Protein AF-A0A957P2L1-F1 (afdb_monomer_lite)

Radius of gyration: 24.69 Å; chains: 1; bounding box: 43×29×68 Å

Sequence (111 aa):
AMMGDMADEAMRNMAAAGVDVEVLMRKGASAAQQLGALTSTPEYDALMNSGLLDARALGMLANLGQAMRNSQSQPVRPLGPLGLFSAMRDPDVQKALGFLMNFAKELGKTL

pLDDT: mean 86.18, std 6.45, range [72.19, 96.56]

Foldseek 3Di:
DVVVVVVVVVVVVCVVVVHDVVVVVVVVVVVVVVVVVCCPDPVVVCCVVVCCPPPVVVVVVVVVVVVVVVVVVDDDDDADPVSVVVCCVDPVSVVVVVVVVVVVVVVVVVD

Structure (mmCIF, N/CA/C/O backbone):
data_AF-A0A957P2L1-F1
#
_entry.id   AF-A0A957P2L1-F1
#
loop_
_atom_site.group_PDB
_atom_site.id
_atom_site.type_symbol
_atom_site.label_atom_id
_atom_site.label_alt_id
_atom_site.label_comp_id
_atom_site.label_asym_id
_atom_site.label_entity_id
_atom_site.label_seq_id
_atom_site.pdbx_PDB_ins_code
_atom_site.Cartn_x
_atom_site.Cartn_y
_atom_site.Cartn_z
_atom_site.occupancy
_atom_site.B_iso_or_equiv
_atom_site.auth_seq_id
_atom_site.auth_comp_id
_atom_site.auth_asym_id
_atom_site.auth_atom_id
_atom_site.pdbx_PDB_model_num
ATOM 1 N N . ALA A 1 1 ? 9.455 -15.613 -46.716 1.00 72.19 1 ALA A N 1
ATOM 2 C CA . ALA A 1 1 ? 8.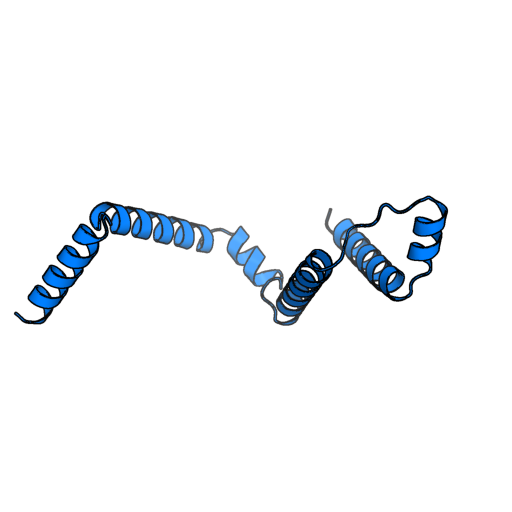275 -14.933 -47.283 1.00 72.19 1 ALA A CA 1
ATOM 3 C C . ALA A 1 1 ? 7.168 -14.811 -46.234 1.00 72.19 1 ALA A C 1
ATOM 5 O O . ALA A 1 1 ? 7.007 -13.721 -45.718 1.00 72.19 1 ALA A O 1
ATOM 6 N N . MET A 1 2 ? 6.563 -15.915 -45.770 1.00 76.12 2 MET A N 1
ATOM 7 C CA . MET A 1 2 ? 5.425 -15.919 -44.818 1.00 76.12 2 MET A CA 1
ATOM 8 C C . MET A 1 2 ? 5.570 -15.035 -43.559 1.00 76.12 2 MET A C 1
ATOM 10 O O . MET A 1 2 ? 4.617 -14.390 -43.144 1.00 76.12 2 MET A O 1
ATOM 14 N N . MET A 1 3 ? 6.756 -14.988 -42.941 1.00 76.44 3 MET A N 1
ATOM 15 C CA . MET A 1 3 ? 6.983 -14.217 -41.707 1.00 76.44 3 MET A CA 1
ATOM 16 C C . MET A 1 3 ? 7.055 -12.698 -41.948 1.00 76.44 3 MET A C 1
ATOM 18 O O . MET A 1 3 ? 6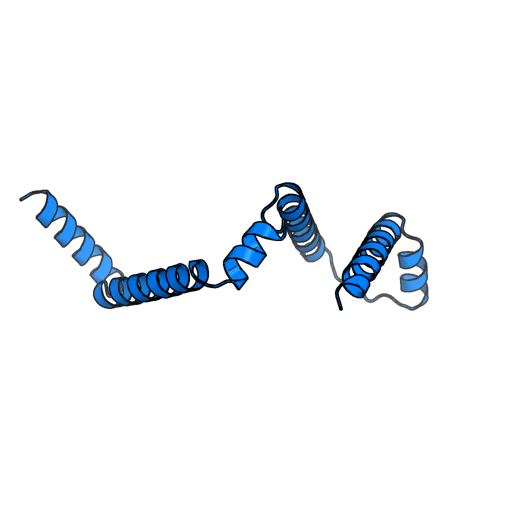.722 -11.925 -41.057 1.00 76.44 3 MET A O 1
ATOM 22 N N . GLY A 1 4 ? 7.457 -12.282 -43.155 1.00 82.88 4 GLY A N 1
ATOM 23 C CA . GLY A 1 4 ? 7.420 -10.879 -43.576 1.00 82.88 4 GLY A CA 1
ATOM 24 C C . GLY A 1 4 ? 5.994 -10.431 -43.886 1.00 82.88 4 GLY A C 1
ATOM 25 O O . GLY A 1 4 ? 5.573 -9.385 -43.409 1.00 82.88 4 GLY A O 1
ATOM 26 N N . ASP A 1 5 ? 5.218 -11.280 -44.566 1.00 83.19 5 ASP A N 1
ATOM 27 C CA . ASP A 1 5 ? 3.818 -10.984 -44.893 1.00 83.19 5 ASP A CA 1
ATOM 28 C C . ASP A 1 5 ? 2.944 -10.868 -43.633 1.00 83.19 5 ASP A C 1
ATOM 30 O O . ASP A 1 5 ? 2.144 -9.941 -43.520 1.00 83.19 5 ASP A O 1
ATOM 34 N N . MET A 1 6 ? 3.154 -11.739 -42.635 1.00 83.81 6 MET A N 1
ATOM 35 C CA . MET A 1 6 ? 2.477 -11.627 -41.333 1.00 83.81 6 MET A CA 1
ATOM 36 C C . MET A 1 6 ? 2.834 -10.331 -40.591 1.00 83.81 6 MET A C 1
ATOM 38 O O . MET A 1 6 ? 1.972 -9.735 -39.944 1.00 83.81 6 MET A O 1
ATOM 42 N N . ALA A 1 7 ? 4.091 -9.886 -40.672 1.00 81.44 7 ALA A N 1
ATOM 43 C CA . ALA A 1 7 ? 4.523 -8.637 -40.049 1.00 81.44 7 ALA A CA 1
ATOM 44 C C . ALA A 1 7 ? 3.905 -7.416 -40.751 1.00 81.44 7 ALA A C 1
ATOM 46 O O . ALA A 1 7 ? 3.407 -6.511 -40.080 1.00 81.44 7 ALA A O 1
ATOM 47 N N . ASP A 1 8 ? 3.863 -7.419 -42.083 1.00 82.38 8 ASP A N 1
ATOM 48 C CA . ASP A 1 8 ? 3.266 -6.349 -42.888 1.00 82.38 8 ASP A CA 1
ATOM 49 C C . ASP A 1 8 ? 1.745 -6.251 -42.716 1.00 82.38 8 ASP A C 1
ATOM 51 O O . ASP A 1 8 ? 1.178 -5.154 -42.741 1.00 82.38 8 ASP A O 1
ATOM 55 N N . GLU A 1 9 ? 1.062 -7.382 -42.547 1.00 83.50 9 GLU A N 1
ATOM 56 C CA . GLU A 1 9 ? -0.375 -7.423 -42.275 1.00 83.50 9 GLU A CA 1
ATOM 57 C C . GLU A 1 9 ? -0.686 -6.936 -40.850 1.00 83.50 9 GLU A C 1
ATOM 59 O O . GLU A 1 9 ? -1.591 -6.122 -40.652 1.00 83.50 9 GLU A O 1
ATOM 64 N N . ALA A 1 10 ? 0.124 -7.325 -39.860 1.00 79.81 10 ALA A N 1
ATOM 65 C CA . ALA A 1 10 ? 0.020 -6.811 -38.496 1.00 79.81 10 ALA A CA 1
ATOM 66 C C . ALA A 1 10 ? 0.263 -5.292 -38.427 1.00 79.81 10 ALA A C 1
ATOM 68 O O . ALA A 1 10 ? -0.496 -4.576 -37.771 1.00 79.81 10 ALA A O 1
ATOM 69 N N . MET A 1 11 ? 1.275 -4.785 -39.137 1.00 77.75 11 MET A N 1
ATOM 70 C CA . MET A 1 11 ? 1.579 -3.352 -39.234 1.00 77.75 11 MET A CA 1
ATOM 71 C C . MET A 1 11 ? 0.432 -2.568 -39.879 1.00 77.75 11 MET A C 1
ATOM 73 O O . MET A 1 11 ? 0.041 -1.517 -39.371 1.00 77.75 11 MET A O 1
ATOM 77 N N . ARG A 1 12 ? -0.163 -3.096 -40.957 1.00 81.94 12 ARG A N 1
ATOM 78 C CA . ARG A 1 12 ? -1.337 -2.489 -41.605 1.00 81.94 12 ARG A CA 1
ATOM 79 C C . ARG A 1 12 ? -2.557 -2.453 -40.689 1.00 81.94 12 ARG A C 1
ATOM 81 O O . ARG A 1 12 ? -3.226 -1.424 -40.620 1.00 81.94 12 ARG A O 1
ATOM 88 N N . ASN A 1 13 ? -2.814 -3.529 -39.951 1.00 82.75 13 ASN A N 1
ATOM 89 C CA . ASN A 1 13 ? -3.919 -3.590 -38.993 1.00 82.75 13 ASN A CA 1
ATOM 90 C C . ASN A 1 13 ? -3.726 -2.607 -37.824 1.00 82.75 13 ASN A C 1
ATOM 92 O O . ASN A 1 13 ? -4.686 -1.972 -37.389 1.00 82.75 13 ASN A O 1
ATOM 96 N N . MET A 1 14 ? -2.491 -2.423 -37.349 1.00 78.00 14 MET A N 1
ATOM 97 C CA . MET A 1 14 ? -2.165 -1.435 -36.312 1.00 78.00 14 MET A CA 1
ATOM 98 C C . MET A 1 14 ? -2.281 0.008 -36.820 1.00 78.00 14 MET A C 1
ATOM 100 O O . MET A 1 14 ? -2.858 0.851 -36.132 1.00 78.00 14 MET A O 1
ATOM 104 N N . ALA A 1 15 ? -1.826 0.281 -38.045 1.00 74.69 15 ALA A N 1
ATOM 105 C CA . ALA A 1 15 ? -1.990 1.586 -38.681 1.00 74.69 15 ALA A CA 1
ATOM 106 C C . ALA A 1 15 ? -3.475 1.941 -38.892 1.00 74.69 15 ALA A C 1
ATOM 108 O O . ALA A 1 15 ? -3.879 3.074 -38.636 1.00 74.69 15 ALA A O 1
ATOM 109 N N . ALA A 1 16 ? -4.311 0.967 -39.275 1.00 78.81 16 ALA A N 1
ATOM 110 C CA . ALA A 1 16 ? -5.763 1.140 -39.389 1.00 78.81 16 ALA A CA 1
ATOM 111 C C . ALA A 1 16 ? -6.447 1.424 -38.036 1.00 78.81 16 ALA A C 1
ATOM 113 O O . ALA A 1 16 ? -7.467 2.108 -37.993 1.00 78.81 16 ALA A O 1
ATOM 114 N N . ALA A 1 17 ? -5.865 0.953 -36.929 1.00 79.50 17 ALA A N 1
ATOM 115 C CA . ALA A 1 17 ? -6.295 1.269 -35.567 1.00 79.50 17 ALA A CA 1
ATOM 116 C C . ALA A 1 17 ? -5.743 2.614 -35.041 1.00 79.50 17 ALA A C 1
ATOM 118 O O . ALA A 1 17 ? -5.962 2.953 -33.877 1.00 79.50 17 ALA A O 1
ATOM 119 N N . GLY A 1 18 ? -5.021 3.383 -35.870 1.00 77.50 18 GLY A N 1
ATOM 120 C CA . GLY A 1 18 ? -4.409 4.659 -35.485 1.00 77.50 18 GLY A CA 1
ATOM 121 C C . GLY A 1 18 ? -3.199 4.514 -34.556 1.00 77.50 18 GLY A C 1
ATOM 122 O O . GLY A 1 18 ? -2.798 5.481 -33.908 1.00 77.50 18 GLY A O 1
ATOM 123 N N . VAL A 1 19 ? -2.627 3.311 -34.461 1.00 79.25 19 VAL A N 1
ATOM 124 C CA . VAL A 1 19 ? -1.454 3.029 -33.633 1.00 79.25 19 VAL A CA 1
ATOM 125 C C . VAL A 1 19 ? -0.198 3.242 -34.470 1.00 79.25 19 VAL A C 1
ATOM 127 O O . VAL A 1 19 ? 0.096 2.478 -35.387 1.00 79.25 19 VAL A O 1
ATOM 130 N N . ASP A 1 20 ? 0.562 4.278 -34.133 1.00 83.00 20 ASP A N 1
ATOM 131 C CA . ASP A 1 20 ? 1.883 4.517 -34.707 1.00 83.00 20 ASP A CA 1
ATOM 132 C C . ASP A 1 20 ? 2.887 3.519 -34.105 1.00 83.00 20 ASP A C 1
ATOM 134 O O . ASP A 1 20 ? 3.266 3.610 -32.932 1.00 83.00 20 ASP A O 1
ATOM 138 N N . VAL A 1 21 ? 3.278 2.524 -34.909 1.00 80.25 21 VAL A N 1
ATOM 139 C CA . VAL A 1 21 ? 4.177 1.434 -34.502 1.00 80.25 21 VAL A CA 1
ATOM 140 C C . VAL A 1 21 ? 5.571 1.958 -34.156 1.00 80.25 21 VAL A C 1
ATOM 142 O O . VAL A 1 21 ? 6.208 1.428 -33.247 1.00 80.25 21 VAL A O 1
ATOM 145 N N . GLU A 1 22 ? 6.036 3.024 -34.809 1.00 81.38 22 GLU A N 1
ATOM 146 C CA . GLU A 1 22 ? 7.332 3.633 -34.507 1.00 81.38 22 GLU A CA 1
ATOM 147 C C . GLU A 1 22 ? 7.292 4.332 -33.144 1.00 81.38 22 GLU A C 1
ATOM 149 O O . GLU A 1 22 ? 8.189 4.156 -32.313 1.00 81.38 22 GLU A O 1
ATOM 154 N N . VAL A 1 23 ? 6.208 5.059 -32.859 1.00 85.12 23 VAL A N 1
ATOM 155 C CA . VAL A 1 23 ? 5.979 5.673 -31.544 1.00 85.12 23 VAL A CA 1
ATOM 156 C C . VAL A 1 23 ? 5.808 4.609 -30.464 1.00 85.12 23 VAL A C 1
ATOM 158 O O . VAL A 1 23 ? 6.361 4.763 -29.373 1.00 85.12 23 VAL A O 1
ATOM 161 N N . LEU A 1 24 ? 5.078 3.527 -30.742 1.00 85.19 24 LEU A N 1
ATOM 162 C CA . LEU A 1 24 ? 4.906 2.405 -29.819 1.00 85.19 24 LEU A CA 1
ATOM 163 C C . LEU A 1 24 ? 6.250 1.740 -29.503 1.00 85.19 24 LEU A C 1
ATOM 165 O O . LEU A 1 24 ? 6.565 1.544 -28.331 1.00 85.19 24 LEU A O 1
ATOM 169 N N . MET A 1 25 ? 7.061 1.459 -30.523 1.00 86.12 25 MET A N 1
ATOM 170 C CA . MET A 1 25 ? 8.406 0.896 -30.378 1.00 86.12 25 MET A CA 1
ATOM 171 C C . MET A 1 25 ? 9.313 1.825 -29.573 1.00 86.12 25 MET A C 1
ATOM 173 O O . MET A 1 25 ? 9.960 1.386 -28.625 1.00 86.12 25 MET A O 1
ATOM 177 N N . ARG A 1 26 ? 9.317 3.127 -29.878 1.00 90.25 26 ARG A N 1
ATOM 178 C CA . ARG A 1 26 ? 10.122 4.121 -29.155 1.00 90.25 26 ARG A CA 1
ATOM 179 C C . ARG A 1 26 ? 9.695 4.251 -27.693 1.00 90.25 26 ARG A C 1
ATOM 181 O O . ARG A 1 26 ? 10.550 4.295 -26.806 1.00 90.25 26 ARG A O 1
ATOM 188 N N . LYS A 1 27 ? 8.387 4.302 -27.418 1.00 89.38 27 LYS A N 1
ATOM 189 C CA . LYS A 1 27 ? 7.848 4.350 -26.049 1.00 89.38 27 LYS A CA 1
ATOM 190 C C . LYS A 1 27 ? 8.126 3.054 -25.294 1.00 89.38 27 LYS A C 1
ATOM 192 O O . LYS A 1 27 ? 8.525 3.121 -24.138 1.00 89.38 27 LYS A O 1
ATOM 197 N N . GLY A 1 28 ? 7.978 1.904 -25.948 1.00 89.56 28 GLY A N 1
ATOM 198 C CA . GLY A 1 28 ? 8.297 0.592 -25.389 1.00 89.56 28 GLY A CA 1
ATOM 199 C C . GLY A 1 28 ? 9.776 0.462 -25.034 1.00 89.56 28 GLY A C 1
ATOM 200 O O . GLY A 1 28 ? 10.099 0.091 -23.911 1.00 89.56 28 GLY A O 1
ATOM 201 N N . ALA A 1 29 ? 10.673 0.860 -25.940 1.00 90.50 29 ALA A N 1
ATOM 202 C CA . ALA A 1 29 ? 12.112 0.888 -25.691 1.00 90.50 29 ALA A CA 1
ATOM 203 C C . ALA A 1 29 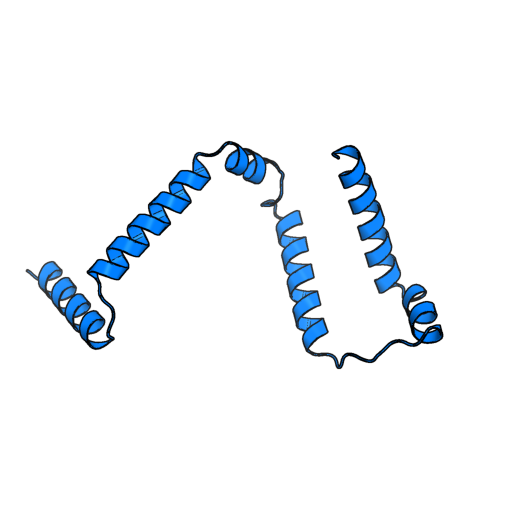? 12.475 1.840 -24.541 1.00 90.50 29 ALA A C 1
ATOM 205 O O . ALA A 1 29 ? 13.243 1.471 -23.657 1.00 90.50 29 ALA A O 1
ATOM 206 N N . SER A 1 30 ? 11.870 3.032 -24.500 1.00 86.81 30 SER A N 1
ATOM 207 C CA . SER A 1 30 ? 12.092 3.994 -23.411 1.00 86.81 30 SER A CA 1
ATOM 208 C C . SER A 1 30 ? 11.595 3.457 -22.066 1.00 86.81 30 SER A C 1
ATOM 210 O O . SER A 1 30 ? 12.287 3.591 -21.061 1.00 86.81 30 SER A O 1
ATOM 212 N N . ALA A 1 31 ? 10.424 2.815 -22.038 1.00 88.19 31 ALA A N 1
ATOM 213 C CA . ALA A 1 31 ? 9.877 2.192 -20.836 1.00 88.19 31 ALA A CA 1
ATOM 214 C C . ALA A 1 31 ? 10.746 1.019 -20.364 1.00 88.19 31 ALA A C 1
ATOM 216 O O . ALA A 1 31 ? 11.057 0.930 -19.181 1.00 88.19 31 ALA A O 1
ATOM 217 N N . ALA A 1 32 ? 11.202 0.161 -21.280 1.00 89.06 32 ALA A N 1
ATOM 218 C CA . ALA A 1 32 ? 12.116 -0.935 -20.968 1.00 89.06 32 ALA A CA 1
ATOM 219 C C . ALA A 1 32 ? 13.453 -0.419 -20.416 1.00 89.06 32 ALA A C 1
ATOM 221 O O . ALA A 1 32 ? 13.966 -0.964 -19.443 1.00 89.06 32 ALA A O 1
ATOM 222 N N . GLN A 1 33 ? 13.986 0.665 -20.983 1.00 86.75 33 GLN A N 1
ATOM 223 C CA . GLN A 1 33 ? 15.210 1.294 -20.496 1.00 86.75 33 GLN A CA 1
ATOM 224 C C . GLN A 1 33 ? 15.020 1.925 -19.111 1.00 86.75 33 GLN A C 1
ATOM 226 O O . GLN A 1 33 ? 15.889 1.777 -18.259 1.00 86.75 33 GLN A O 1
ATOM 231 N N . GLN A 1 34 ? 13.889 2.589 -18.857 1.00 82.56 34 GLN A N 1
ATOM 232 C CA . GLN A 1 34 ? 13.567 3.136 -17.534 1.00 82.56 34 GLN A CA 1
ATOM 233 C C . GLN A 1 34 ? 13.395 2.028 -16.491 1.00 82.56 34 GLN A C 1
ATOM 235 O O . GLN A 1 34 ? 13.940 2.134 -15.398 1.00 82.56 34 GLN A O 1
ATOM 240 N N . LEU A 1 35 ? 12.704 0.939 -16.835 1.00 81.50 35 LEU A N 1
ATOM 241 C CA . LEU A 1 35 ? 12.559 -0.227 -15.962 1.00 81.50 35 LEU A CA 1
ATOM 242 C C . LEU A 1 35 ? 13.912 -0.900 -15.688 1.00 81.50 35 LEU A C 1
ATOM 244 O O . LEU A 1 35 ? 14.216 -1.206 -14.540 1.00 81.50 35 LEU A O 1
ATOM 248 N N . GLY A 1 36 ? 14.755 -1.069 -16.709 1.00 81.69 36 GLY A N 1
ATOM 249 C CA . GLY A 1 36 ? 16.109 -1.607 -16.547 1.00 81.69 36 GLY A CA 1
ATOM 250 C C . GLY A 1 36 ? 17.010 -0.701 -15.700 1.00 81.69 36 GLY A C 1
ATOM 251 O O . GLY A 1 36 ? 17.758 -1.179 -14.846 1.00 81.69 36 GLY A O 1
ATOM 252 N N . ALA A 1 37 ? 16.891 0.617 -15.871 1.00 77.94 37 ALA A N 1
ATOM 253 C CA . ALA A 1 37 ? 17.597 1.584 -15.040 1.00 77.94 37 ALA A CA 1
ATOM 254 C C . ALA A 1 37 ? 17.165 1.479 -13.572 1.00 77.94 37 ALA A C 1
ATOM 256 O O . ALA A 1 37 ? 18.032 1.477 -12.706 1.00 77.94 37 ALA A O 1
ATOM 257 N N . LEU A 1 38 ? 15.864 1.302 -13.298 1.00 74.81 38 LEU A N 1
ATOM 258 C CA . LEU A 1 38 ? 15.350 1.070 -11.945 1.00 74.81 38 LEU A CA 1
ATOM 259 C C . LEU A 1 38 ? 15.925 -0.210 -11.332 1.00 74.81 38 LEU A C 1
ATOM 261 O O . LEU A 1 38 ? 16.346 -0.174 -10.187 1.00 74.81 38 LEU A O 1
ATOM 265 N N . THR A 1 39 ? 16.036 -1.310 -12.087 1.00 75.19 39 THR A N 1
ATOM 266 C CA . THR A 1 39 ? 16.651 -2.553 -11.569 1.00 75.19 39 THR A CA 1
ATOM 267 C C . THR A 1 39 ? 18.138 -2.429 -11.233 1.00 75.19 39 THR A C 1
ATOM 269 O O . THR A 1 39 ? 18.678 -3.288 -10.548 1.00 75.19 39 THR A O 1
ATOM 272 N N . SER A 1 40 ? 18.803 -1.378 -11.720 1.00 72.19 40 SER A N 1
ATOM 273 C CA . SER A 1 40 ? 20.234 -1.144 -11.496 1.00 72.19 40 SER A CA 1
ATOM 274 C C . SER A 1 40 ? 20.507 -0.182 -10.338 1.00 72.19 40 SER A C 1
ATOM 276 O O . SER A 1 40 ? 21.665 0.172 -10.111 1.00 72.19 40 SER A O 1
ATOM 278 N N . THR A 1 41 ? 19.470 0.296 -9.642 1.00 78.62 41 THR A N 1
ATOM 279 C CA . THR A 1 41 ? 19.658 1.231 -8.535 1.00 78.62 41 THR A CA 1
ATOM 280 C C . THR A 1 41 ? 19.740 0.499 -7.191 1.00 78.62 41 THR A C 1
ATOM 282 O O . THR A 1 41 ? 19.044 -0.499 -6.986 1.00 78.62 41 THR A O 1
ATOM 285 N N . PRO A 1 42 ? 20.548 0.990 -6.233 1.00 75.38 42 PRO A N 1
ATOM 286 C CA . PRO A 1 42 ? 20.609 0.420 -4.885 1.00 75.38 42 PRO A CA 1
ATOM 287 C C . PRO A 1 42 ? 19.244 0.377 -4.182 1.00 75.38 42 PRO A C 1
ATOM 289 O O . PRO A 1 42 ? 19.000 -0.478 -3.333 1.00 75.38 42 PRO A O 1
ATOM 292 N N . GLU A 1 43 ? 18.336 1.287 -4.537 1.00 76.75 43 GLU A N 1
ATOM 293 C CA . GLU A 1 43 ? 16.975 1.350 -4.005 1.00 76.75 43 GLU A CA 1
ATOM 294 C C . GLU A 1 43 ? 16.116 0.171 -4.473 1.00 76.75 43 GLU A C 1
ATOM 296 O O . GLU A 1 43 ? 15.260 -0.285 -3.715 1.00 76.75 43 GLU A O 1
ATOM 301 N N . TYR A 1 44 ? 16.344 -0.355 -5.680 1.00 79.62 44 TYR A N 1
ATOM 302 C CA . TYR A 1 44 ? 15.670 -1.566 -6.146 1.00 79.62 44 TYR A CA 1
ATOM 303 C C . TYR A 1 44 ? 16.110 -2.792 -5.352 1.00 79.62 44 TYR A C 1
ATOM 305 O O . TYR A 1 44 ? 15.260 -3.551 -4.889 1.00 79.62 44 TYR A O 1
ATOM 313 N N . ASP A 1 45 ? 17.412 -2.949 -5.114 1.00 77.69 45 ASP A N 1
ATOM 314 C CA . ASP A 1 45 ? 17.924 -4.034 -4.276 1.00 77.69 45 ASP A CA 1
ATOM 315 C C . ASP A 1 45 ? 17.428 -3.899 -2.834 1.00 77.69 45 ASP A C 1
ATOM 317 O O . ASP A 1 45 ? 17.005 -4.881 -2.222 1.00 77.69 45 ASP A O 1
ATOM 321 N N . ALA A 1 46 ? 17.406 -2.680 -2.289 1.00 78.38 46 ALA A N 1
ATOM 322 C CA . ALA A 1 46 ? 16.820 -2.416 -0.980 1.00 78.38 46 ALA A CA 1
ATOM 323 C C . ALA A 1 46 ? 15.325 -2.772 -0.949 1.00 78.38 46 ALA A C 1
ATOM 325 O O . ALA A 1 46 ? 14.868 -3.388 0.009 1.00 78.38 46 ALA A O 1
ATOM 326 N N . LEU A 1 47 ? 14.567 -2.457 -2.004 1.00 80.12 47 LEU A N 1
ATOM 327 C CA . LEU A 1 47 ? 13.149 -2.790 -2.123 1.00 80.12 47 LEU A CA 1
ATOM 328 C C . LEU A 1 47 ? 12.919 -4.304 -2.208 1.00 80.12 47 LEU A C 1
ATOM 330 O O . LEU A 1 47 ? 12.078 -4.824 -1.473 1.00 80.12 47 LEU A O 1
ATOM 334 N N . MET A 1 48 ? 13.676 -5.021 -3.044 1.00 81.75 48 MET A N 1
ATOM 335 C CA . MET A 1 48 ? 13.601 -6.484 -3.144 1.00 81.75 48 MET A CA 1
ATOM 336 C C . MET A 1 48 ? 13.929 -7.154 -1.807 1.00 81.75 48 MET A C 1
ATOM 338 O O . MET A 1 48 ? 13.242 -8.086 -1.392 1.00 81.75 48 MET A O 1
ATOM 342 N N . ASN A 1 49 ? 14.941 -6.640 -1.104 1.00 81.12 49 ASN A N 1
ATOM 343 C CA . ASN A 1 49 ? 15.408 -7.196 0.164 1.00 81.12 49 ASN A CA 1
ATOM 344 C C . ASN A 1 49 ? 14.620 -6.694 1.389 1.00 81.12 49 ASN A C 1
ATOM 346 O O . ASN A 1 49 ? 14.746 -7.269 2.467 1.00 81.12 49 ASN A O 1
ATOM 350 N N . SER A 1 50 ? 13.774 -5.666 1.243 1.00 79.00 50 SER A N 1
ATOM 351 C CA . SER A 1 50 ? 12.945 -5.109 2.328 1.00 79.00 50 SER A CA 1
ATOM 352 C C . SER A 1 50 ? 11.815 -6.034 2.791 1.00 79.00 50 SER A C 1
ATOM 354 O O . SER A 1 50 ? 11.155 -5.748 3.789 1.00 79.00 50 SER A O 1
ATOM 356 N N . GLY A 1 51 ? 11.551 -7.118 2.054 1.00 81.44 51 GLY A N 1
ATOM 357 C CA . GLY A 1 51 ? 10.419 -8.012 2.301 1.00 81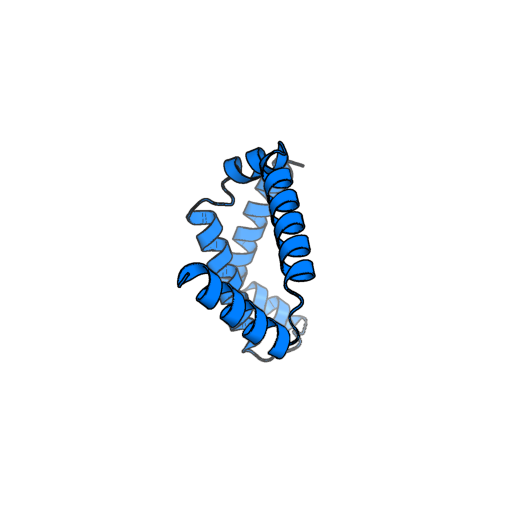.44 51 GLY A CA 1
ATOM 358 C C . GLY A 1 51 ? 9.088 -7.508 1.735 1.00 81.44 51 GLY A C 1
ATOM 359 O O . GLY A 1 51 ? 8.086 -8.206 1.843 1.00 81.44 51 GLY A O 1
ATOM 360 N N . LEU A 1 52 ? 9.041 -6.349 1.064 1.00 81.50 52 LEU A N 1
ATOM 361 C CA . LEU A 1 52 ? 7.799 -5.828 0.468 1.00 81.50 52 LEU A CA 1
ATOM 362 C C . LEU A 1 52 ? 7.189 -6.737 -0.612 1.00 81.50 52 LEU A C 1
ATOM 364 O O . LEU A 1 52 ? 5.979 -6.695 -0.828 1.00 81.50 52 LEU A O 1
ATOM 368 N N . LEU A 1 53 ? 8.006 -7.563 -1.270 1.00 82.81 53 LEU A N 1
ATOM 369 C CA . LEU A 1 53 ? 7.541 -8.564 -2.235 1.00 82.81 53 LEU A CA 1
ATOM 370 C C . LEU A 1 53 ? 7.329 -9.958 -1.631 1.00 82.81 53 LEU A C 1
ATOM 372 O O . LEU A 1 53 ? 7.058 -10.908 -2.367 1.00 82.81 53 LEU A O 1
ATOM 376 N N . ASP A 1 54 ? 7.452 -10.114 -0.313 1.00 88.25 54 ASP A N 1
ATOM 377 C CA . ASP A 1 54 ? 7.175 -11.395 0.322 1.00 88.25 54 ASP A CA 1
ATOM 378 C C . ASP A 1 54 ? 5.667 -11.729 0.286 1.00 88.25 54 ASP A C 1
ATOM 380 O O . ASP A 1 54 ? 4.793 -10.866 0.141 1.00 88.25 54 ASP A O 1
ATOM 384 N N . ALA A 1 55 ? 5.337 -13.017 0.418 1.00 86.00 55 ALA A N 1
ATOM 385 C CA . ALA A 1 55 ? 3.950 -13.480 0.349 1.00 86.00 55 ALA A CA 1
ATOM 386 C C . ALA A 1 55 ? 3.047 -12.850 1.430 1.00 86.00 55 ALA A C 1
ATOM 388 O O . ALA A 1 55 ? 1.833 -12.742 1.241 1.00 86.00 55 ALA A O 1
ATOM 389 N N . ARG A 1 56 ? 3.616 -12.424 2.565 1.00 86.56 56 ARG A N 1
ATOM 390 C CA . ARG A 1 56 ? 2.874 -11.839 3.685 1.00 86.56 56 ARG A CA 1
ATOM 391 C C . ARG A 1 56 ? 2.535 -10.370 3.413 1.00 86.56 56 ARG A C 1
ATOM 393 O O . ARG A 1 56 ? 1.389 -9.976 3.627 1.00 86.56 56 ARG A O 1
ATOM 400 N N . ALA A 1 57 ? 3.483 -9.583 2.918 1.00 87.19 57 ALA A N 1
ATOM 401 C CA . ALA A 1 57 ? 3.317 -8.195 2.510 1.00 87.19 57 ALA A CA 1
ATOM 402 C C . ALA A 1 57 ? 2.342 -8.090 1.333 1.00 87.19 57 ALA A C 1
ATOM 404 O O . ALA A 1 57 ? 1.387 -7.312 1.391 1.00 87.19 57 ALA A O 1
ATOM 405 N N . LEU A 1 58 ? 2.493 -8.954 0.324 1.00 90.25 58 LEU A N 1
ATOM 406 C CA . LEU A 1 58 ? 1.542 -9.057 -0.785 1.00 90.25 58 LEU A CA 1
ATOM 407 C C . LEU A 1 58 ? 0.134 -9.432 -0.300 1.00 90.25 58 LEU A C 1
ATOM 409 O O . LEU A 1 58 ? -0.850 -8.839 -0.743 1.00 90.25 58 LEU A O 1
ATOM 413 N N . GLY A 1 59 ? 0.023 -10.361 0.655 1.00 91.81 59 GLY A N 1
ATOM 414 C CA . GLY A 1 59 ? -1.251 -10.707 1.287 1.00 91.81 59 GLY A CA 1
ATOM 415 C C . GLY A 1 59 ? -1.905 -9.523 2.009 1.00 91.81 59 GLY A C 1
ATOM 416 O O . GLY A 1 59 ? -3.111 -9.307 1.882 1.00 91.81 59 GLY A O 1
ATOM 417 N N . MET A 1 60 ? -1.121 -8.704 2.718 1.00 90.81 60 MET A N 1
ATOM 418 C CA . MET A 1 60 ? -1.626 -7.487 3.360 1.00 90.81 60 MET A CA 1
ATOM 419 C C . MET A 1 60 ? -2.117 -6.463 2.329 1.00 90.81 60 MET A C 1
ATOM 421 O O . MET A 1 60 ? -3.204 -5.909 2.489 1.00 90.81 60 MET A O 1
ATOM 425 N N . LEU A 1 61 ? -1.370 -6.251 1.241 1.00 91.25 61 LEU A N 1
ATOM 426 C CA . LEU A 1 61 ? -1.785 -5.372 0.143 1.00 91.25 61 LEU A CA 1
ATOM 427 C C . LEU A 1 61 ? -3.090 -5.850 -0.509 1.00 91.25 61 LEU A C 1
ATOM 429 O O . LEU A 1 61 ? -3.983 -5.041 -0.763 1.00 91.25 61 LEU A O 1
ATOM 433 N N . ALA A 1 62 ? -3.241 -7.159 -0.716 1.00 92.12 62 ALA A N 1
ATOM 434 C CA . ALA A 1 62 ? -4.479 -7.740 -1.228 1.00 92.12 62 ALA A CA 1
ATOM 435 C C . ALA A 1 62 ? -5.665 -7.483 -0.281 1.00 92.12 62 ALA A C 1
ATOM 437 O O . ALA A 1 62 ? -6.734 -7.062 -0.730 1.00 92.12 62 ALA A O 1
ATOM 438 N N . ASN A 1 63 ? -5.467 -7.657 1.030 1.00 92.88 63 ASN A N 1
ATOM 439 C CA . ASN A 1 63 ? -6.489 -7.375 2.040 1.00 92.88 63 ASN A CA 1
ATOM 440 C C . ASN A 1 63 ? -6.880 -5.891 2.071 1.00 92.88 63 ASN A C 1
ATOM 442 O O . ASN A 1 63 ? -8.067 -5.575 2.136 1.00 92.88 63 ASN A O 1
ATOM 446 N N . LEU A 1 64 ? -5.909 -4.978 1.968 1.00 93.19 64 LEU A N 1
ATOM 447 C CA . LEU A 1 64 ? -6.160 -3.536 1.878 1.00 93.19 64 LEU A CA 1
ATOM 448 C C . LEU A 1 64 ? -6.964 -3.182 0.622 1.00 93.19 64 LEU A C 1
ATOM 450 O O . LEU A 1 64 ? -7.948 -2.446 0.705 1.00 93.19 64 LEU A O 1
ATOM 454 N N . GLY A 1 65 ? -6.598 -3.748 -0.531 1.00 92.94 65 GLY A N 1
ATOM 455 C CA . GLY A 1 65 ? -7.345 -3.574 -1.777 1.00 92.94 65 GLY A CA 1
ATOM 456 C C . GLY A 1 65 ? -8.776 -4.110 -1.680 1.00 92.94 65 GLY A C 1
ATOM 457 O O . GLY A 1 65 ? -9.719 -3.470 -2.152 1.00 92.94 65 GLY A O 1
ATOM 458 N N . GLN A 1 66 ? -8.973 -5.251 -1.017 1.00 93.81 66 GLN A N 1
ATOM 459 C CA . GLN A 1 66 ? -10.304 -5.798 -0.761 1.00 93.81 66 GLN A CA 1
ATOM 460 C C . GLN A 1 66 ? -11.123 -4.898 0.171 1.00 93.81 66 GLN A C 1
ATOM 462 O O . GLN A 1 66 ? -12.276 -4.598 -0.134 1.00 93.81 66 GLN A O 1
ATOM 467 N N . ALA A 1 67 ? -10.528 -4.418 1.265 1.00 93.06 67 ALA A N 1
ATOM 468 C CA . ALA A 1 67 ? -11.175 -3.496 2.192 1.00 93.06 67 ALA A CA 1
ATOM 469 C C . ALA A 1 67 ? -11.581 -2.193 1.490 1.00 93.06 67 ALA A C 1
ATOM 471 O O . ALA A 1 67 ? -12.709 -1.734 1.663 1.00 93.06 67 ALA A O 1
ATOM 472 N N . MET A 1 68 ? -10.719 -1.644 0.629 1.00 92.62 68 MET A N 1
ATOM 473 C CA . MET A 1 68 ? -11.020 -0.451 -0.162 1.00 92.62 68 MET A CA 1
ATOM 474 C C . MET A 1 68 ? -12.216 -0.681 -1.094 1.00 92.62 68 MET A C 1
ATOM 476 O O . MET A 1 68 ? -13.161 0.108 -1.075 1.00 92.62 68 MET A O 1
ATOM 480 N N . ARG A 1 69 ? -12.217 -1.773 -1.871 1.00 93.44 69 ARG A N 1
ATOM 481 C CA . ARG A 1 69 ? -13.339 -2.116 -2.765 1.00 93.44 69 ARG A CA 1
ATOM 482 C C . ARG A 1 69 ? -14.648 -2.302 -1.997 1.00 93.44 69 ARG A C 1
ATOM 484 O O . ARG A 1 69 ? -15.672 -1.751 -2.392 1.00 93.44 69 ARG A O 1
ATOM 491 N N . ASN A 1 70 ? -14.606 -3.014 -0.872 1.00 91.25 70 ASN A N 1
ATOM 492 C CA . ASN A 1 70 ? -15.776 -3.224 -0.020 1.00 91.25 70 ASN A CA 1
ATOM 493 C C . ASN A 1 70 ? -16.299 -1.901 0.564 1.00 91.25 70 ASN A C 1
ATOM 495 O O . ASN A 1 70 ? -17.508 -1.690 0.617 1.00 91.25 70 ASN A O 1
ATOM 499 N N . SER A 1 71 ? -15.405 -0.990 0.955 1.00 88.56 71 SER A N 1
ATOM 500 C CA . SER A 1 71 ? -15.768 0.328 1.497 1.00 88.56 71 SER A CA 1
ATOM 501 C C . SER A 1 71 ? -16.463 1.212 0.462 1.00 88.56 71 SER A C 1
ATOM 503 O O . SER A 1 71 ? -17.433 1.885 0.790 1.00 88.56 71 SER A O 1
ATOM 505 N N . GLN A 1 72 ? -16.011 1.180 -0.797 1.00 89.44 72 GLN A N 1
ATOM 506 C CA . GLN A 1 72 ? -16.617 1.965 -1.882 1.00 89.44 72 GLN A CA 1
ATOM 507 C C . GLN A 1 72 ? -18.065 1.557 -2.186 1.00 89.44 72 GLN A C 1
ATOM 509 O O . GLN A 1 72 ? -18.841 2.369 -2.678 1.00 89.44 72 GLN A O 1
ATOM 514 N N . SER A 1 73 ? -18.440 0.310 -1.883 1.00 83.50 73 SER A N 1
ATOM 515 C CA . SER A 1 73 ? -19.813 -0.178 -2.064 1.00 83.50 73 SER A CA 1
ATOM 516 C C . SER A 1 73 ? -20.791 0.298 -0.980 1.00 83.50 73 SER A C 1
ATOM 518 O O . SER A 1 73 ? -21.997 0.089 -1.109 1.00 83.50 73 SER A O 1
ATOM 520 N N . GLN A 1 74 ? -20.294 0.936 0.086 1.00 82.81 74 GLN A N 1
ATOM 521 C CA . GLN A 1 74 ? -21.107 1.386 1.212 1.00 82.81 74 GLN A CA 1
ATOM 522 C C . GLN A 1 74 ? -21.320 2.907 1.179 1.00 82.81 74 GLN A C 1
ATOM 524 O O . GLN A 1 74 ? -20.391 3.661 0.888 1.00 82.81 74 GLN A O 1
ATOM 529 N N . PRO A 1 75 ? -22.528 3.397 1.508 1.00 78.19 75 PRO A N 1
ATOM 530 C CA . PRO A 1 75 ? -22.783 4.829 1.582 1.00 78.19 75 PRO A CA 1
ATOM 531 C C . PRO A 1 75 ? -21.982 5.460 2.727 1.00 78.19 75 PRO A C 1
ATOM 533 O O . PRO A 1 75 ? -22.117 5.062 3.886 1.00 78.19 75 PRO A O 1
ATOM 536 N N . VAL A 1 76 ? -21.190 6.489 2.413 1.00 83.31 76 VAL A N 1
ATOM 537 C CA . VAL A 1 76 ? -20.450 7.266 3.415 1.00 83.31 76 VAL A CA 1
ATOM 538 C C . VAL A 1 76 ? -21.443 8.083 4.233 1.00 83.31 76 VAL A C 1
ATOM 540 O O . VAL A 1 76 ? -22.053 9.029 3.734 1.00 83.31 76 VAL A O 1
ATOM 543 N N . ARG A 1 77 ? -21.619 7.712 5.502 1.00 80.88 77 ARG A N 1
ATOM 544 C CA . ARG A 1 77 ? -22.446 8.468 6.445 1.00 80.88 77 ARG A CA 1
ATOM 545 C C . ARG A 1 77 ? -21.549 9.348 7.312 1.00 80.88 77 ARG A C 1
ATOM 547 O O . ARG A 1 77 ? -20.594 8.828 7.889 1.00 80.88 77 ARG A O 1
ATOM 554 N N . PRO A 1 78 ? -21.840 10.652 7.438 1.00 80.75 78 PRO A N 1
ATOM 555 C CA . PRO A 1 78 ? -21.103 11.507 8.355 1.00 80.75 78 PRO A CA 1
ATOM 556 C C . PRO A 1 78 ? -21.260 10.989 9.791 1.00 80.75 78 PRO A C 1
ATOM 558 O O . PRO A 1 78 ? -22.370 10.710 10.248 1.00 80.75 78 PRO A O 1
ATOM 561 N N . LEU A 1 79 ? -20.139 10.848 10.498 1.00 86.69 79 LEU A N 1
ATOM 562 C CA . LEU A 1 79 ? -20.120 10.445 11.901 1.00 86.69 79 LEU A CA 1
ATOM 563 C C . LEU A 1 79 ? -20.182 11.691 12.789 1.00 86.69 79 LEU A C 1
ATOM 565 O O . LEU A 1 79 ? -19.312 12.556 12.721 1.00 86.69 79 LEU A O 1
ATOM 569 N N . GLY A 1 80 ? -21.202 11.774 13.645 1.00 90.31 80 GLY A N 1
ATOM 570 C CA . GLY A 1 80 ? -21.223 12.738 14.747 1.00 90.31 80 GLY A CA 1
ATOM 571 C C . GLY A 1 80 ? -20.301 12.307 15.901 1.00 90.31 80 GLY A C 1
ATOM 572 O O . GLY A 1 80 ? -19.853 11.158 15.924 1.00 90.31 80 GLY A O 1
ATOM 573 N N . PRO A 1 81 ? -20.065 13.164 16.912 1.00 91.88 81 PRO A N 1
ATOM 574 C CA . PRO A 1 81 ? -19.175 12.859 18.042 1.00 91.88 81 PRO A CA 1
ATOM 575 C C . PRO A 1 81 ? -19.503 11.544 18.773 1.00 91.88 81 PRO A C 1
ATOM 577 O O . PRO A 1 81 ? -18.607 10.765 19.092 1.00 91.88 81 PRO A O 1
ATOM 580 N N . LEU A 1 82 ? -20.795 11.247 18.971 1.00 90.81 82 LEU A N 1
ATOM 581 C CA . LEU A 1 82 ? -21.254 9.977 19.552 1.00 90.81 82 LEU A CA 1
ATOM 582 C C . LEU A 1 82 ? -21.014 8.779 18.622 1.00 90.81 82 LEU A C 1
ATOM 584 O O . LEU A 1 82 ? -20.653 7.700 19.085 1.00 90.81 82 LEU A O 1
ATOM 588 N N . GLY A 1 83 ? -21.182 8.971 17.311 1.00 89.25 83 GLY A N 1
ATOM 589 C CA . GLY A 1 83 ? -20.902 7.945 16.306 1.00 89.25 83 GLY A CA 1
ATOM 590 C C . GLY A 1 83 ? -19.416 7.596 16.253 1.00 89.25 83 GLY A C 1
ATOM 591 O O . GLY A 1 83 ? -19.069 6.422 16.183 1.00 89.25 83 GLY A O 1
ATOM 592 N N . LEU A 1 84 ? -18.542 8.597 16.386 1.00 90.38 84 LEU A N 1
ATOM 593 C CA . LEU A 1 84 ? -17.098 8.393 16.477 1.00 90.38 84 LEU A CA 1
ATOM 594 C C . LEU A 1 84 ? -16.719 7.618 17.748 1.00 90.38 84 LEU A C 1
ATOM 596 O O . LEU A 1 84 ? -15.946 6.666 17.686 1.00 90.38 84 LEU A O 1
ATOM 600 N N . PHE A 1 85 ? -17.315 7.970 18.893 1.00 92.19 85 PHE A N 1
ATOM 601 C CA . PHE A 1 85 ? -17.112 7.229 20.139 1.00 92.19 85 PHE A CA 1
ATOM 602 C C . PHE A 1 85 ? -17.575 5.773 20.038 1.00 92.19 85 PHE A C 1
ATOM 604 O O . PHE A 1 85 ? -16.880 4.868 20.498 1.00 92.19 85 PHE A O 1
ATOM 611 N N . SER A 1 86 ? -18.720 5.533 19.396 1.00 88.81 86 SER A N 1
ATOM 612 C CA . SER A 1 86 ? -19.205 4.178 19.140 1.00 88.81 86 SER A CA 1
ATOM 613 C C . SER A 1 86 ? -18.273 3.408 18.203 1.00 88.81 86 SER A C 1
ATOM 615 O O . SER A 1 86 ? -17.994 2.243 18.465 1.00 88.81 86 SER A O 1
ATOM 617 N N . ALA A 1 87 ? -17.751 4.048 17.153 1.00 89.69 87 ALA A N 1
ATOM 618 C CA . ALA A 1 87 ? -16.812 3.426 16.222 1.00 89.69 87 ALA A CA 1
ATOM 619 C C . ALA A 1 87 ? -15.503 3.010 16.913 1.00 89.69 87 ALA A C 1
ATOM 621 O O . ALA A 1 87 ? -14.971 1.947 16.626 1.00 89.69 87 ALA A O 1
ATOM 622 N N . MET A 1 88 ? -15.016 3.775 17.895 1.00 89.81 88 MET A N 1
ATOM 623 C CA . MET A 1 88 ? -13.846 3.374 18.695 1.00 89.81 88 MET A CA 1
ATOM 624 C C . MET A 1 88 ? -14.094 2.133 19.575 1.00 89.81 88 MET A C 1
ATOM 626 O O . MET A 1 88 ? -13.145 1.494 20.034 1.00 89.81 88 MET A O 1
ATOM 630 N N . ARG A 1 89 ? -15.357 1.778 19.838 1.00 92.00 89 ARG A N 1
ATOM 631 C CA . ARG A 1 89 ? -15.732 0.562 20.580 1.00 92.00 89 ARG A CA 1
ATOM 632 C C . ARG A 1 89 ? -15.956 -0.643 19.667 1.00 92.00 89 ARG A C 1
ATOM 634 O O . ARG A 1 89 ? -16.156 -1.739 20.182 1.00 92.00 89 ARG A O 1
ATOM 641 N N . ASP A 1 90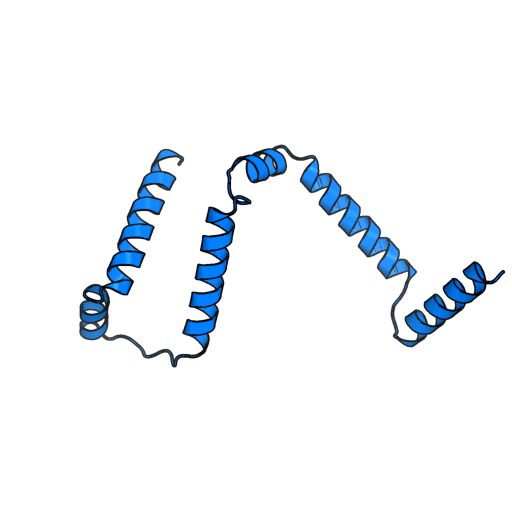 ? -15.930 -0.445 18.351 1.00 94.56 90 ASP A N 1
ATOM 642 C CA . ASP A 1 90 ? -16.075 -1.519 17.380 1.00 94.56 90 ASP A CA 1
ATOM 643 C C . ASP A 1 90 ? -14.840 -2.450 17.415 1.00 94.56 90 ASP A C 1
ATOM 645 O O . ASP A 1 90 ? -13.704 -1.965 17.328 1.00 94.56 90 ASP A O 1
ATOM 649 N N . PRO A 1 91 ? -15.020 -3.778 17.557 1.00 94.50 91 PRO A N 1
ATOM 650 C CA . PRO A 1 91 ? -13.904 -4.718 17.653 1.00 94.50 91 PRO A CA 1
ATOM 651 C C . PRO A 1 91 ? -12.981 -4.730 16.430 1.00 94.50 91 PRO A C 1
ATOM 653 O O . PRO A 1 91 ? -11.780 -4.966 16.576 1.00 94.50 91 PRO A O 1
ATOM 656 N N . ASP A 1 92 ? -13.506 -4.499 15.227 1.00 94.12 92 ASP A N 1
ATOM 657 C CA . ASP A 1 92 ? -12.711 -4.522 14.000 1.00 94.12 92 ASP A CA 1
ATOM 658 C C . ASP A 1 92 ? -11.936 -3.212 13.824 1.00 94.12 92 ASP A C 1
ATOM 660 O O . ASP A 1 92 ? -10.754 -3.241 13.465 1.00 94.12 92 ASP A O 1
ATOM 664 N N . VAL A 1 93 ? -12.532 -2.076 14.206 1.00 93.88 93 VAL A N 1
ATOM 665 C CA . VAL A 1 93 ? -11.813 -0.793 14.311 1.00 93.88 93 VAL A CA 1
ATOM 666 C C . VAL A 1 93 ? -10.675 -0.889 15.329 1.00 93.88 93 VAL A C 1
ATOM 668 O O . VAL A 1 93 ? -9.562 -0.441 15.053 1.00 93.88 93 VAL A O 1
ATOM 671 N N . GLN A 1 94 ? -10.898 -1.525 16.482 1.00 95.56 94 GLN A N 1
ATOM 672 C CA . GLN A 1 94 ? -9.857 -1.718 17.498 1.00 95.56 94 GLN A CA 1
ATOM 673 C C . GLN A 1 94 ? -8.682 -2.562 16.995 1.00 95.56 94 GLN A C 1
ATOM 675 O O . GLN A 1 94 ? -7.530 -2.208 17.249 1.00 95.56 94 GLN A O 1
ATOM 680 N N . LYS A 1 95 ? -8.941 -3.645 16.250 1.00 93.94 95 LYS A N 1
ATOM 681 C CA . LYS A 1 95 ? -7.876 -4.454 15.629 1.00 93.94 95 LYS A CA 1
ATOM 682 C C . LYS A 1 95 ? -7.054 -3.627 14.640 1.00 93.94 95 LYS A C 1
ATOM 684 O O . LYS A 1 95 ? -5.825 -3.691 14.671 1.00 93.94 95 LYS A O 1
ATOM 689 N N . ALA A 1 96 ? 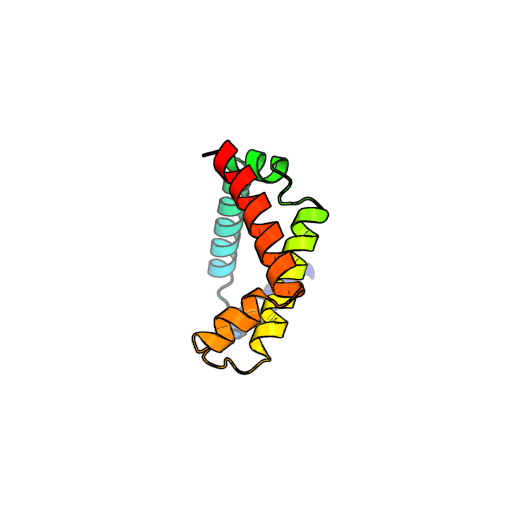-7.715 -2.832 13.794 1.00 93.31 96 ALA A N 1
ATOM 690 C CA . ALA A 1 96 ? -7.042 -1.965 12.829 1.00 93.31 96 ALA A CA 1
ATOM 691 C C . ALA A 1 96 ? -6.186 -0.892 13.522 1.00 93.31 96 ALA A C 1
ATOM 693 O O . ALA A 1 96 ? -5.026 -0.698 13.161 1.00 93.31 96 ALA A O 1
ATOM 694 N N . LEU A 1 97 ? -6.719 -0.248 14.565 1.00 94.00 97 LEU A N 1
ATOM 695 C CA . LEU A 1 97 ? -5.971 0.707 15.385 1.00 94.00 97 LEU A CA 1
ATOM 696 C C . LEU A 1 97 ? -4.770 0.045 16.072 1.00 94.00 97 LEU A C 1
ATOM 698 O O . LEU A 1 97 ? -3.672 0.592 16.035 1.00 94.00 97 LEU A O 1
ATOM 702 N N . GLY A 1 98 ? -4.941 -1.150 16.643 1.00 94.81 98 GLY A N 1
ATOM 703 C CA . GLY A 1 98 ? -3.849 -1.909 17.255 1.00 94.81 98 GLY A CA 1
ATOM 704 C C . GLY A 1 98 ? -2.726 -2.230 16.264 1.00 94.81 98 GLY A C 1
ATOM 705 O O . GLY A 1 98 ? -1.551 -2.033 16.575 1.00 94.81 98 GLY A O 1
ATOM 706 N N . PHE A 1 99 ? -3.075 -2.650 15.044 1.00 94.19 99 PHE A N 1
ATOM 707 C CA . PHE A 1 99 ? -2.105 -2.823 13.961 1.00 94.19 99 PHE A CA 1
ATOM 708 C C . PHE A 1 99 ? -1.374 -1.515 13.634 1.00 94.19 99 PHE A C 1
ATOM 710 O O . PHE A 1 99 ? -0.145 -1.508 13.586 1.00 94.19 99 PHE A O 1
ATOM 717 N N . LEU A 1 100 ? -2.105 -0.407 13.462 1.00 94.88 100 LEU A N 1
ATOM 718 C CA . LEU A 1 100 ? -1.515 0.900 13.161 1.00 94.88 100 LEU A CA 1
ATOM 719 C C . LEU A 1 100 ? -0.537 1.356 14.247 1.00 94.88 100 LEU A C 1
ATOM 721 O O . LEU A 1 100 ? 0.504 1.919 13.921 1.00 94.88 100 LEU A O 1
ATOM 725 N N . MET A 1 101 ? -0.828 1.088 15.522 1.00 96.56 101 MET A N 1
ATOM 726 C CA . MET A 1 101 ? 0.085 1.415 16.623 1.00 96.56 101 MET A CA 1
ATOM 727 C C . MET A 1 101 ? 1.359 0.573 16.585 1.00 96.56 101 MET A C 1
ATOM 729 O O . MET A 1 101 ? 2.451 1.110 16.771 1.00 96.56 101 MET A O 1
ATOM 733 N N . ASN A 1 102 ? 1.245 -0.727 16.299 1.00 95.94 102 ASN A N 1
ATOM 734 C CA . ASN A 1 102 ? 2.416 -1.588 16.128 1.00 95.94 102 ASN A CA 1
ATOM 735 C C . ASN A 1 102 ? 3.269 -1.136 14.936 1.00 95.94 102 ASN A C 1
ATOM 737 O O . ASN A 1 102 ? 4.483 -1.007 15.071 1.00 95.94 102 ASN A O 1
ATOM 741 N N . PHE A 1 103 ? 2.637 -0.828 13.802 1.00 93.38 103 PHE A N 1
ATOM 742 C CA . PHE A 1 103 ? 3.314 -0.283 12.627 1.00 93.38 103 PHE A CA 1
ATOM 743 C C . PHE A 1 103 ? 4.030 1.035 12.942 1.00 93.38 103 PHE A C 1
ATOM 745 O O . PHE A 1 103 ? 5.223 1.157 12.680 1.00 93.38 103 PHE A O 1
ATOM 752 N N . ALA A 1 104 ? 3.335 1.998 13.555 1.00 95.50 104 ALA A N 1
ATOM 753 C CA . ALA A 1 104 ? 3.909 3.293 13.915 1.00 95.50 104 ALA A CA 1
ATOM 754 C C . ALA A 1 104 ? 5.103 3.145 14.868 1.00 95.50 104 ALA A C 1
ATOM 756 O O . ALA A 1 104 ? 6.101 3.850 14.726 1.00 95.50 104 ALA A O 1
ATOM 757 N N . LYS A 1 105 ? 5.028 2.198 15.812 1.00 96.50 105 LYS A N 1
ATOM 758 C CA . LYS A 1 105 ? 6.123 1.896 16.737 1.00 96.50 105 LYS A CA 1
ATOM 759 C C . LYS A 1 105 ? 7.346 1.324 16.025 1.00 96.50 105 LYS A C 1
ATOM 761 O O . LYS A 1 105 ? 8.452 1.718 16.368 1.00 96.50 105 LYS A O 1
ATOM 766 N N . GLU A 1 106 ? 7.172 0.398 15.084 1.00 93.81 106 GLU A N 1
ATOM 767 C CA . GLU A 1 106 ? 8.297 -0.139 14.304 1.00 93.81 106 GLU A CA 1
ATOM 768 C C . GLU A 1 106 ? 8.888 0.920 13.368 1.00 93.81 106 GLU A C 1
ATOM 770 O O . GLU A 1 106 ? 10.102 1.102 13.353 1.00 93.81 106 GLU A O 1
ATOM 775 N N . LEU A 1 107 ? 8.041 1.687 12.674 1.00 91.12 107 LEU A N 1
ATOM 776 C CA . LEU A 1 107 ? 8.475 2.784 11.808 1.00 91.12 107 LEU A CA 1
ATOM 777 C C . LEU A 1 107 ? 9.300 3.818 12.586 1.00 91.12 107 LEU A C 1
ATOM 779 O O . LEU A 1 107 ? 10.378 4.207 12.145 1.00 91.12 107 LEU A O 1
ATOM 783 N N . GLY A 1 108 ? 8.841 4.212 13.775 1.00 92.19 108 GLY A N 1
ATOM 784 C CA . GLY A 1 108 ? 9.540 5.172 14.629 1.00 92.19 108 GLY A CA 1
ATOM 785 C C . GLY A 1 108 ? 10.908 4.708 15.145 1.00 92.19 108 GLY A C 1
ATOM 786 O O . GLY A 1 108 ? 11.666 5.540 15.618 1.00 92.19 108 GLY A O 1
ATOM 787 N N . LYS A 1 109 ? 11.258 3.416 15.059 1.00 94.56 109 LYS A N 1
ATOM 788 C CA . LYS A 1 109 ? 12.627 2.944 15.361 1.00 94.56 109 LYS A CA 1
ATOM 789 C C . LYS A 1 109 ? 13.604 3.187 14.209 1.00 94.56 109 LYS A C 1
ATOM 791 O O . LYS A 1 109 ? 14.808 3.074 14.410 1.00 94.56 109 LYS A O 1
ATOM 796 N N . THR A 1 110 ? 13.078 3.421 13.008 1.00 86.06 110 THR A N 1
ATOM 797 C CA . THR A 1 110 ? 13.843 3.554 11.758 1.00 86.06 110 THR A CA 1
ATOM 798 C C . THR A 1 110 ? 13.893 4.987 11.221 1.00 86.06 110 THR A C 1
ATOM 800 O O . THR A 1 110 ? 14.590 5.227 10.238 1.00 86.06 110 THR A O 1
ATOM 803 N N . LEU A 1 111 ? 13.160 5.911 11.854 1.00 82.44 111 LEU A N 1
ATOM 804 C CA . LEU A 1 111 ? 13.175 7.357 11.602 1.00 82.44 111 LEU A CA 1
ATOM 805 C C . LEU A 1 111 ? 14.091 8.058 12.607 1.00 82.44 111 LEU A C 1
ATOM 807 O O . LEU A 1 111 ? 14.780 9.012 12.187 1.00 82.44 111 LEU A O 1
#

Secondary structure (DSSP, 8-state):
-HHHHHHHHHHHHHHHTT--HHHHHHHHHHHHHHHHHHHTSHHHHHHHHTTTTSHHHHHHHHHHHHHHHHHHTS--PPPPHHHHHHHHT-HHHHHHHHHHHHHHHHHTTT-